Protein AF-A0AAW8LE48-F1 (afdb_monomer_lite)

Sequence (107 aa):
MTWLLFILGAMVAGFVQGLTGFAFALIAMSFWVWVLPPQLAAPLLVFASIWSHVISLSQEQKQPVLSRQLVLPYLVAGLIGVSLGTYLLQIIQADTLRMILGFLLVL

Radius of gyration: 15.21 Å; chains: 1; bounding box: 42×27×40 Å

pLDDT: mean 87.14, std 6.78, range 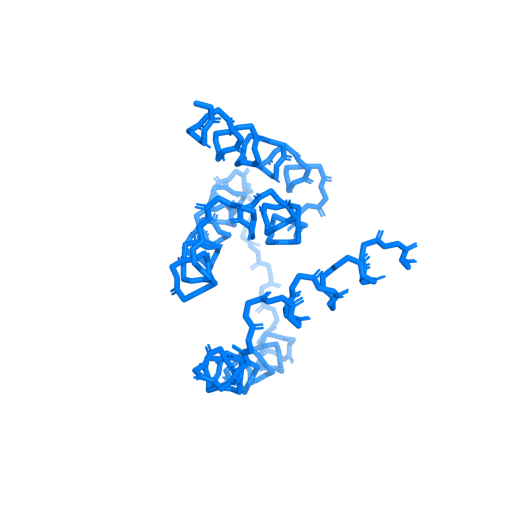[62.72, 95.25]

Organism: Acinetobacter lwoffii (NCBI:txid28090)

Secondary structure (DSSP, 8-state):
-HHHHHHHHHHHHHHHHHHHSS-HHHHHHHHHTTTS-HHHHHHHHHHHHHHHHHHHHHH--S-----HHHHHHHHHHHHHHHHHHHHHHHHS-HHHHHHHHHHHHH-

InterPro domains:
  IPR002781 Transmembrane protein TauE-like, transmembrane domain [PF01925] (7-107)
  IPR052017 4-Toluene Sulfonate Uptake Permease [PTHR30269] (2-107)

Structure (mmCIF, N/CA/C/O backbone):
data_AF-A0AAW8LE48-F1
#
_entry.id   AF-A0AAW8LE48-F1
#
loop_
_atom_site.group_PDB
_atom_site.id
_atom_site.type_symbol
_atom_site.label_atom_id
_atom_site.label_alt_id
_atom_site.label_comp_id
_atom_site.label_asym_id
_atom_site.label_entity_id
_atom_site.label_seq_id
_atom_site.pdbx_PDB_ins_code
_atom_site.Cartn_x
_atom_site.Cartn_y
_atom_site.Cartn_z
_atom_site.occupancy
_atom_site.B_iso_or_equiv
_atom_site.auth_seq_id
_atom_site.auth_comp_id
_atom_site.auth_asym_id
_atom_site.auth_atom_id
_atom_site.pdbx_PDB_model_num
ATOM 1 N N . MET A 1 1 ? 20.403 7.585 -2.878 1.00 62.72 1 MET A N 1
ATOM 2 C CA . MET A 1 1 ? 19.219 8.245 -3.482 1.00 62.72 1 MET A CA 1
ATOM 3 C C . MET A 1 1 ? 17.952 7.398 -3.361 1.00 62.72 1 MET A C 1
ATOM 5 O O . MET A 1 1 ? 16.933 7.936 -2.961 1.0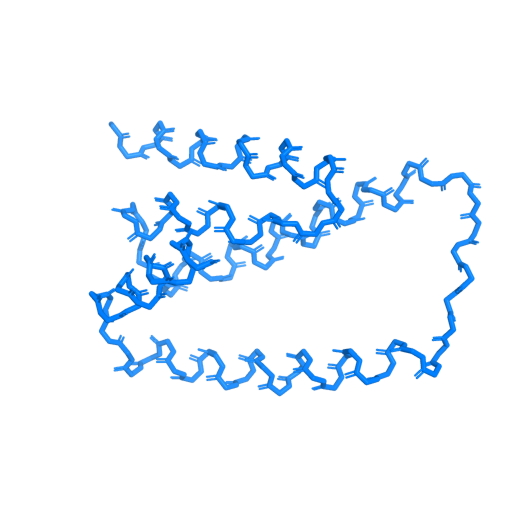0 62.72 1 MET A O 1
ATOM 9 N N . THR A 1 2 ? 18.007 6.088 -3.609 1.00 79.81 2 THR A N 1
ATOM 10 C CA . THR A 1 2 ? 16.870 5.150 -3.475 1.00 79.81 2 THR A CA 1
ATOM 11 C C . THR A 1 2 ? 16.220 5.128 -2.085 1.00 79.81 2 THR A C 1
ATOM 13 O O . THR A 1 2 ? 15.002 5.227 -1.976 1.00 79.81 2 THR A O 1
ATOM 16 N N . TRP A 1 3 ? 17.017 5.093 -1.012 1.00 86.44 3 TRP A N 1
ATOM 17 C CA . TRP A 1 3 ? 16.502 5.085 0.366 1.00 86.44 3 TRP A CA 1
ATOM 18 C C . TRP A 1 3 ? 15.716 6.342 0.749 1.00 86.44 3 TRP A C 1
ATOM 20 O O . TRP A 1 3 ? 14.739 6.247 1.483 1.00 86.44 3 TRP A O 1
ATOM 30 N N . LEU A 1 4 ? 16.097 7.510 0.219 1.00 90.44 4 LEU A N 1
ATOM 31 C CA . LEU A 1 4 ? 15.371 8.758 0.469 1.00 90.44 4 LEU A CA 1
ATOM 32 C C . LEU A 1 4 ? 13.966 8.701 -0.126 1.00 90.44 4 LEU A C 1
ATOM 34 O O . LEU A 1 4 ? 13.018 9.028 0.573 1.00 90.44 4 LEU A O 1
ATOM 38 N N . LEU A 1 5 ? 13.826 8.234 -1.372 1.00 90.19 5 LEU A N 1
ATOM 39 C CA . LEU A 1 5 ? 12.521 8.056 -2.020 1.00 90.19 5 LEU A CA 1
ATOM 40 C C . LEU A 1 5 ? 11.647 7.043 -1.277 1.00 90.19 5 LEU A C 1
ATOM 42 O O . LEU A 1 5 ? 10.451 7.271 -1.115 1.00 90.19 5 LEU A O 1
ATOM 46 N N . PHE A 1 6 ? 12.242 5.950 -0.796 1.00 91.44 6 PHE A N 1
ATOM 47 C CA . PHE A 1 6 ? 11.526 4.950 -0.008 1.00 91.44 6 PHE A CA 1
ATOM 48 C C . PHE A 1 6 ? 10.961 5.545 1.291 1.00 91.44 6 PHE A C 1
ATOM 50 O O . PHE A 1 6 ? 9.766 5.395 1.561 1.00 91.44 6 PHE A O 1
ATOM 57 N N . ILE A 1 7 ? 11.801 6.252 2.059 1.00 93.12 7 ILE A N 1
ATOM 58 C CA . ILE A 1 7 ? 11.421 6.874 3.336 1.00 93.12 7 ILE A CA 1
ATOM 59 C C . ILE A 1 7 ? 10.403 7.996 3.111 1.00 93.12 7 ILE A C 1
ATOM 61 O O . ILE A 1 7 ? 9.373 8.015 3.779 1.00 93.12 7 ILE A O 1
ATOM 65 N N . LEU A 1 8 ? 10.639 8.891 2.144 1.00 94.31 8 LEU A N 1
ATOM 66 C CA . LEU A 1 8 ? 9.693 9.957 1.798 1.00 94.31 8 LEU A CA 1
ATOM 67 C C . LEU A 1 8 ? 8.338 9.388 1.386 1.00 94.31 8 LEU A C 1
ATOM 69 O O . LEU A 1 8 ? 7.316 9.848 1.885 1.00 94.31 8 LEU A O 1
ATOM 73 N N . GLY A 1 9 ? 8.327 8.361 0.534 1.00 93.12 9 GLY A N 1
ATOM 74 C CA . GLY A 1 9 ? 7.094 7.700 0.119 1.00 93.12 9 GLY A CA 1
ATOM 75 C C . GLY A 1 9 ? 6.318 7.128 1.303 1.00 93.12 9 GLY A C 1
ATOM 76 O O . GLY A 1 9 ? 5.113 7.341 1.399 1.00 93.12 9 GLY A O 1
ATOM 77 N N . ALA A 1 10 ? 7.007 6.481 2.248 1.00 93.44 10 ALA A N 1
ATOM 78 C CA . ALA A 1 10 ? 6.390 5.959 3.466 1.00 93.44 10 ALA A CA 1
ATOM 79 C C . ALA A 1 10 ? 5.833 7.076 4.367 1.00 93.44 10 ALA A C 1
ATOM 81 O O . ALA A 1 10 ? 4.721 6.956 4.880 1.00 93.44 10 ALA A O 1
ATOM 82 N N . MET A 1 11 ? 6.581 8.171 4.538 1.00 94.81 11 MET A N 1
ATOM 83 C CA . MET A 1 11 ? 6.164 9.319 5.349 1.00 94.81 11 MET A CA 1
ATOM 84 C C . MET A 1 11 ? 4.931 10.009 4.763 1.00 94.81 11 MET A C 1
ATOM 86 O O . MET A 1 11 ? 3.964 10.252 5.483 1.00 94.81 11 MET A O 1
ATOM 90 N N . VAL A 1 12 ? 4.941 10.292 3.457 1.00 95.19 12 VAL A N 1
ATOM 91 C CA . VAL A 1 12 ? 3.814 10.934 2.766 1.00 95.19 12 VAL A CA 1
ATOM 92 C C . VAL A 1 12 ? 2.598 10.011 2.774 1.00 95.19 12 VAL A C 1
ATOM 94 O O . VAL A 1 12 ? 1.501 10.458 3.099 1.00 95.19 12 VAL A O 1
ATOM 97 N N . ALA A 1 13 ? 2.778 8.717 2.503 1.00 94.12 13 ALA A N 1
ATOM 98 C CA . ALA A 1 13 ? 1.688 7.747 2.558 1.00 94.12 13 ALA A CA 1
ATOM 99 C C . ALA A 1 13 ? 1.074 7.635 3.957 1.00 94.12 13 ALA A C 1
ATOM 101 O O . ALA A 1 13 ? -0.148 7.655 4.080 1.00 94.12 13 ALA A O 1
ATOM 102 N N . GLY A 1 14 ? 1.897 7.572 5.008 1.00 93.31 14 GLY A N 1
ATOM 103 C CA . GLY A 1 14 ? 1.432 7.554 6.396 1.00 93.31 14 GLY A CA 1
ATOM 104 C C . GLY A 1 14 ? 0.684 8.830 6.786 1.00 93.31 14 GLY A C 1
ATOM 105 O O . GLY A 1 14 ? -0.359 8.760 7.431 1.00 93.31 14 GLY A O 1
ATOM 106 N N . PHE A 1 15 ? 1.163 9.992 6.339 1.00 93.88 15 PHE A N 1
ATOM 107 C CA . PHE A 1 15 ? 0.489 11.270 6.564 1.00 93.88 15 PHE A CA 1
ATOM 108 C C . PHE A 1 15 ? -0.881 11.331 5.872 1.00 93.88 15 PHE A C 1
ATOM 110 O O . PHE A 1 15 ? -1.887 11.614 6.522 1.00 93.88 15 PHE A O 1
ATOM 117 N N . VAL A 1 16 ? -0.952 10.998 4.577 1.00 93.50 16 VAL A N 1
ATOM 118 C CA . VAL A 1 16 ? -2.218 10.989 3.819 1.00 93.50 16 VAL A CA 1
ATOM 119 C C . VAL A 1 16 ? -3.181 9.936 4.375 1.00 93.50 16 VAL A C 1
ATOM 121 O O . VAL A 1 16 ? -4.377 10.195 4.487 1.00 93.50 16 VAL A O 1
ATOM 124 N N . GLN A 1 17 ? -2.681 8.770 4.785 1.00 92.56 17 GLN A N 1
ATOM 125 C CA . GLN A 1 17 ? -3.460 7.753 5.492 1.00 92.56 17 GLN A CA 1
ATOM 126 C C . GLN A 1 17 ? -4.022 8.283 6.815 1.00 92.56 17 GLN A C 1
ATOM 128 O O . GLN A 1 17 ? -5.175 8.011 7.122 1.00 92.56 17 GLN A O 1
ATOM 133 N N . GLY A 1 18 ? -3.250 9.059 7.578 1.00 89.50 18 GLY A N 1
ATOM 134 C CA . GLY A 1 18 ? -3.728 9.696 8.806 1.00 89.50 18 GLY A CA 1
ATOM 135 C C . GLY A 1 18 ? -4.863 10.696 8.565 1.00 89.50 18 GLY A C 1
ATOM 136 O O . GLY A 1 18 ? -5.770 10.791 9.386 1.00 89.50 18 GLY A O 1
ATOM 137 N N . LEU A 1 19 ? -4.845 11.400 7.427 1.00 91.00 19 LEU A N 1
ATOM 138 C CA . LEU A 1 19 ? -5.898 12.347 7.040 1.00 91.00 19 LEU A CA 1
ATOM 139 C C . LEU A 1 19 ? -7.144 11.671 6.444 1.00 91.00 19 LEU A C 1
ATOM 141 O O . LEU A 1 19 ? -8.257 12.134 6.671 1.00 91.00 19 LEU A O 1
ATOM 145 N N . THR A 1 20 ? -6.961 10.614 5.644 1.00 89.75 20 THR A N 1
ATOM 146 C CA . THR A 1 20 ? -8.030 9.995 4.826 1.00 89.75 20 THR A CA 1
ATOM 147 C C . THR A 1 20 ? -8.570 8.684 5.387 1.00 89.75 20 THR A C 1
ATOM 149 O O . THR A 1 20 ? -9.689 8.295 5.068 1.00 89.75 20 THR A O 1
ATOM 152 N N . GLY A 1 21 ? -7.776 7.971 6.181 1.00 84.81 21 GLY A N 1
ATOM 153 C CA . GLY A 1 21 ? -8.120 6.674 6.751 1.00 84.81 21 GLY A CA 1
ATOM 154 C C . GLY A 1 21 ? -7.922 5.454 5.840 1.00 84.81 21 GLY A C 1
ATOM 155 O O . GLY A 1 21 ? -8.132 4.347 6.329 1.00 84.81 21 GLY A O 1
ATOM 156 N N . PHE A 1 22 ? -7.492 5.582 4.571 1.00 85.00 22 PHE A N 1
ATOM 157 C CA . PHE A 1 22 ? -7.314 4.404 3.683 1.00 85.00 22 PHE A CA 1
ATOM 158 C C . PHE A 1 22 ? -6.274 4.517 2.545 1.00 85.00 22 PHE A C 1
ATOM 160 O O . PHE A 1 22 ? -5.971 3.519 1.887 1.00 85.00 22 PHE A O 1
ATOM 167 N N . ALA A 1 23 ? -5.738 5.706 2.254 1.00 88.81 23 ALA A N 1
ATOM 168 C CA . ALA A 1 23 ? -4.968 5.942 1.029 1.00 88.81 23 ALA A CA 1
ATOM 169 C C . ALA A 1 23 ? -3.498 5.461 1.052 1.00 88.81 23 ALA A C 1
ATOM 171 O O . ALA A 1 23 ? -2.777 5.700 0.080 1.00 88.81 23 ALA A O 1
ATOM 172 N N . PHE A 1 24 ? -3.025 4.788 2.111 1.00 92.81 24 PHE A N 1
ATOM 173 C CA . PHE A 1 24 ? -1.606 4.426 2.261 1.00 92.81 24 PHE A CA 1
ATOM 174 C C . PHE A 1 24 ? -1.035 3.697 1.035 1.00 92.81 24 PHE A C 1
ATOM 176 O O . PHE A 1 24 ? -0.017 4.112 0.479 1.00 92.81 24 PHE A O 1
ATOM 183 N N . ALA A 1 25 ? -1.688 2.609 0.612 1.00 90.81 25 ALA A N 1
ATOM 184 C CA . ALA A 1 25 ? -1.138 1.704 -0.392 1.00 90.81 25 ALA A CA 1
ATOM 185 C C . ALA A 1 25 ? -0.932 2.387 -1.752 1.00 90.81 25 ALA A C 1
ATOM 187 O O . ALA A 1 25 ? 0.093 2.176 -2.397 1.00 90.81 25 ALA A O 1
ATOM 188 N N . LEU A 1 26 ? -1.880 3.238 -2.155 1.00 89.38 26 LEU A N 1
ATOM 189 C CA . LEU A 1 26 ? -1.805 3.997 -3.401 1.00 89.38 26 LEU A CA 1
ATOM 190 C C . LEU A 1 26 ? -0.630 4.970 -3.372 1.00 89.38 26 LEU A C 1
ATOM 192 O O . LEU A 1 26 ? 0.226 4.922 -4.250 1.00 89.38 26 LEU A O 1
ATOM 196 N N . ILE A 1 27 ? -0.553 5.798 -2.327 1.00 92.19 27 ILE A N 1
ATOM 197 C CA . ILE A 1 27 ? 0.483 6.825 -2.210 1.00 92.19 27 ILE A CA 1
ATOM 198 C C . ILE A 1 27 ? 1.871 6.192 -2.110 1.00 92.19 27 ILE A C 1
ATOM 200 O O . ILE A 1 27 ? 2.772 6.596 -2.838 1.00 92.19 27 ILE A O 1
ATOM 204 N N . ALA A 1 28 ? 2.058 5.179 -1.259 1.00 93.25 28 ALA A N 1
ATOM 205 C CA . ALA A 1 28 ? 3.359 4.536 -1.089 1.00 93.25 28 ALA A CA 1
ATOM 206 C C . ALA A 1 28 ? 3.821 3.828 -2.373 1.00 93.25 28 ALA A C 1
ATOM 208 O O . ALA A 1 28 ? 4.993 3.943 -2.743 1.00 93.25 28 ALA A O 1
ATOM 209 N N . MET A 1 29 ? 2.917 3.152 -3.094 1.00 90.25 29 MET A N 1
ATOM 210 C CA . MET A 1 29 ? 3.270 2.453 -4.334 1.00 90.25 29 MET A CA 1
ATOM 211 C C . MET A 1 29 ? 3.759 3.412 -5.428 1.00 90.25 29 MET A C 1
ATOM 213 O O . MET A 1 29 ? 4.693 3.066 -6.153 1.00 90.25 29 MET A O 1
ATOM 217 N N . SER A 1 30 ? 3.217 4.634 -5.497 1.00 88.38 30 SER A N 1
ATOM 218 C CA . SER A 1 30 ? 3.663 5.682 -6.431 1.00 88.38 30 SER A CA 1
ATOM 219 C C . SER A 1 30 ? 5.146 6.018 -6.301 1.00 88.38 30 SER A C 1
ATOM 221 O O . SER A 1 30 ? 5.774 6.380 -7.292 1.00 88.38 30 SER A O 1
ATOM 223 N N . PHE A 1 31 ? 5.716 5.879 -5.101 1.00 90.62 31 PHE A N 1
ATOM 224 C CA . PHE A 1 31 ? 7.150 6.058 -4.857 1.00 90.62 31 PHE A CA 1
ATOM 225 C C . PHE A 1 31 ? 7.907 4.733 -4.963 1.00 90.62 31 PHE A C 1
ATOM 227 O O . PHE A 1 31 ? 8.968 4.660 -5.586 1.00 90.62 31 PHE A O 1
ATOM 234 N N . TRP A 1 32 ? 7.376 3.671 -4.356 1.00 91.06 32 TRP A N 1
ATOM 235 C CA . TRP A 1 32 ? 8.092 2.407 -4.210 1.00 91.06 32 TRP A CA 1
ATOM 236 C C . TRP A 1 32 ? 8.251 1.641 -5.522 1.00 91.06 32 TRP A C 1
ATOM 238 O O . TRP A 1 32 ? 9.260 0.958 -5.675 1.00 91.06 32 TRP A O 1
ATOM 248 N N . VAL A 1 33 ? 7.361 1.808 -6.505 1.00 86.62 33 VAL A N 1
ATOM 249 C CA . VAL A 1 33 ? 7.479 1.143 -7.820 1.00 86.62 33 VAL A CA 1
ATOM 250 C C . VAL A 1 33 ? 8.736 1.556 -8.614 1.00 86.62 33 VAL A C 1
ATOM 252 O O . VAL A 1 33 ? 9.191 0.844 -9.518 1.00 86.62 33 VAL A O 1
ATOM 255 N N . TRP A 1 34 ? 9.327 2.705 -8.276 1.00 85.19 34 TRP A N 1
ATOM 256 C CA . TRP A 1 34 ? 10.565 3.204 -8.886 1.00 85.19 34 TRP A CA 1
ATOM 257 C C . TRP A 1 34 ? 11.823 2.664 -8.208 1.00 85.19 34 TRP A C 1
ATOM 259 O O . TRP A 1 34 ? 12.890 2.654 -8.817 1.00 85.19 34 TRP A O 1
ATOM 269 N N . VAL A 1 35 ? 11.708 2.229 -6.951 1.00 87.94 35 VAL A N 1
ATOM 270 C CA . VAL A 1 35 ? 12.850 1.881 -6.095 1.00 87.94 35 VAL A CA 1
ATOM 271 C C . VAL A 1 35 ? 12.929 0.381 -5.818 1.00 87.94 35 VAL A C 1
ATOM 273 O O . VAL A 1 35 ? 14.024 -0.159 -5.671 1.00 87.94 35 VAL A O 1
ATOM 276 N N . LEU A 1 36 ? 11.782 -0.290 -5.741 1.00 88.06 36 LEU A N 1
ATOM 277 C CA . LEU A 1 36 ? 11.656 -1.690 -5.367 1.00 88.06 36 LEU A CA 1
ATOM 278 C C . LEU A 1 36 ? 11.037 -2.509 -6.506 1.00 88.06 36 LEU A C 1
ATOM 280 O O . LEU A 1 36 ? 10.131 -2.031 -7.193 1.00 88.06 36 LEU A O 1
ATOM 284 N N . PRO A 1 37 ? 11.460 -3.775 -6.670 1.00 88.31 37 PRO A N 1
ATOM 285 C CA . PRO A 1 37 ? 10.722 -4.736 -7.474 1.00 88.31 37 PRO A CA 1
ATOM 286 C C . PRO A 1 37 ? 9.271 -4.857 -6.973 1.00 88.31 37 PRO A C 1
ATOM 288 O O . PRO A 1 37 ? 9.063 -4.937 -5.756 1.00 88.31 37 PRO A O 1
ATOM 291 N N . PRO A 1 38 ? 8.264 -4.928 -7.863 1.00 86.00 38 PRO A N 1
ATOM 292 C CA . PRO A 1 38 ? 6.858 -5.064 -7.478 1.00 86.00 38 PRO A CA 1
ATOM 293 C C . PRO A 1 38 ? 6.569 -6.218 -6.517 1.00 86.00 38 PRO A C 1
ATOM 295 O O . PRO A 1 38 ? 5.734 -6.091 -5.623 1.00 86.00 38 PRO A O 1
ATOM 298 N N . GLN A 1 39 ? 7.301 -7.322 -6.672 1.00 87.69 39 GLN A N 1
ATOM 299 C CA . GLN A 1 39 ? 7.176 -8.523 -5.849 1.00 87.69 39 GLN A CA 1
ATOM 300 C C . GLN A 1 39 ? 7.591 -8.281 -4.390 1.00 87.69 39 GLN A C 1
ATOM 302 O O . GLN A 1 39 ? 7.101 -8.969 -3.501 1.00 87.69 39 GLN A O 1
ATOM 307 N N . LEU A 1 40 ? 8.459 -7.294 -4.133 1.00 90.19 40 LEU A N 1
ATOM 308 C CA . LEU A 1 40 ? 8.819 -6.842 -2.786 1.00 90.19 40 LEU A CA 1
ATOM 309 C C . LEU A 1 40 ? 7.923 -5.692 -2.316 1.00 90.19 40 LEU A C 1
ATOM 311 O O . LEU A 1 40 ? 7.504 -5.673 -1.161 1.00 90.19 40 LEU A O 1
ATOM 315 N N . ALA A 1 41 ? 7.600 -4.748 -3.203 1.00 90.31 41 ALA A N 1
ATOM 316 C CA . ALA A 1 41 ? 6.786 -3.585 -2.861 1.00 90.31 41 ALA A CA 1
ATOM 317 C C . ALA A 1 41 ? 5.372 -3.980 -2.402 1.00 90.31 41 ALA A C 1
ATOM 319 O O . ALA A 1 41 ? 4.902 -3.486 -1.381 1.00 90.31 41 ALA A O 1
ATOM 320 N N . ALA A 1 42 ? 4.711 -4.905 -3.104 1.00 90.00 42 ALA A N 1
ATOM 321 C CA . ALA A 1 42 ? 3.345 -5.324 -2.792 1.00 90.00 42 ALA A CA 1
ATOM 322 C C . ALA A 1 42 ? 3.166 -5.894 -1.364 1.00 90.00 42 ALA A C 1
ATOM 324 O O . ALA A 1 42 ? 2.326 -5.370 -0.629 1.00 90.00 42 ALA A O 1
ATOM 325 N N . PRO A 1 43 ? 3.933 -6.905 -0.906 1.00 91.56 43 PRO A N 1
ATOM 326 C CA . PRO A 1 43 ? 3.795 -7.410 0.461 1.00 91.56 43 PRO A CA 1
ATOM 327 C C . PRO A 1 43 ? 4.183 -6.369 1.521 1.00 91.56 43 PRO A C 1
ATOM 329 O O . PRO A 1 43 ? 3.538 -6.305 2.569 1.00 91.56 43 PRO A O 1
ATOM 332 N N . LEU A 1 44 ? 5.173 -5.509 1.246 1.00 93.00 44 LEU A N 1
ATOM 333 C CA . LEU A 1 44 ? 5.525 -4.398 2.138 1.00 93.00 44 LEU A CA 1
ATOM 334 C C . LEU A 1 44 ? 4.364 -3.410 2.305 1.00 93.00 44 LEU A C 1
ATOM 336 O O . LEU A 1 44 ? 4.101 -2.963 3.421 1.00 93.00 44 LEU A O 1
ATOM 340 N N . LEU A 1 45 ? 3.645 -3.092 1.223 1.00 92.69 45 LEU A N 1
ATOM 341 C CA . LEU A 1 45 ? 2.475 -2.211 1.272 1.00 92.69 45 LEU A CA 1
ATOM 342 C C . LEU A 1 45 ? 1.370 -2.801 2.131 1.00 92.69 45 LEU A C 1
ATOM 344 O O . LEU A 1 45 ? 0.791 -2.084 2.945 1.00 92.69 45 LEU A O 1
ATOM 348 N N . VAL A 1 46 ? 1.087 -4.095 1.967 1.00 91.81 46 VAL A N 1
ATOM 349 C CA . VAL A 1 46 ? 0.075 -4.790 2.770 1.00 91.81 46 VAL A CA 1
ATOM 350 C C . VAL A 1 46 ? 0.455 -4.732 4.246 1.00 91.81 46 VAL A C 1
ATOM 352 O O . VAL A 1 46 ? -0.358 -4.313 5.068 1.00 91.81 46 VAL A O 1
ATOM 355 N N . PHE A 1 47 ? 1.703 -5.068 4.578 1.00 93.19 47 PHE A N 1
ATOM 356 C CA . PHE A 1 47 ? 2.190 -5.027 5.955 1.00 93.19 47 PHE A CA 1
ATOM 357 C C . PHE A 1 47 ? 2.081 -3.622 6.568 1.00 93.19 47 PHE A C 1
ATOM 359 O O . PHE A 1 47 ? 1.502 -3.451 7.641 1.00 93.19 47 PHE A O 1
ATOM 366 N N . ALA A 1 48 ? 2.572 -2.600 5.866 1.00 92.50 48 ALA A N 1
ATOM 367 C CA . ALA A 1 48 ? 2.545 -1.222 6.347 1.00 92.50 48 ALA A CA 1
ATOM 368 C C . ALA A 1 48 ? 1.120 -0.639 6.429 1.00 92.50 48 ALA A C 1
ATOM 370 O O . ALA A 1 48 ? 0.820 0.135 7.341 1.00 92.50 48 ALA A O 1
ATOM 371 N N . SER A 1 49 ? 0.216 -1.046 5.532 1.00 91.56 49 SER A N 1
ATOM 372 C CA . SER A 1 49 ? -1.199 -0.650 5.577 1.00 91.56 49 SER A CA 1
ATOM 373 C C . SER A 1 49 ? -1.913 -1.271 6.775 1.00 91.56 49 SER A C 1
ATOM 375 O O . SER A 1 49 ? -2.642 -0.578 7.480 1.00 91.56 49 SER A O 1
ATOM 377 N N . ILE A 1 50 ? -1.676 -2.560 7.048 1.00 92.12 50 ILE A N 1
ATOM 378 C CA . ILE A 1 50 ? -2.218 -3.230 8.238 1.00 92.12 50 ILE A CA 1
ATOM 379 C C . ILE A 1 50 ? -1.708 -2.532 9.497 1.00 92.12 50 ILE A C 1
ATOM 381 O O . ILE A 1 50 ? -2.505 -2.207 10.372 1.00 92.12 50 ILE A O 1
ATOM 385 N N . TRP A 1 51 ? -0.408 -2.241 9.568 1.00 92.06 51 TRP A N 1
ATOM 386 C CA . TRP A 1 51 ? 0.177 -1.529 10.703 1.00 92.06 51 TRP A CA 1
ATOM 387 C C . TRP A 1 51 ? -0.459 -0.149 10.912 1.00 92.06 51 TRP A C 1
ATOM 389 O O . TRP A 1 51 ? -0.810 0.218 12.031 1.00 92.06 51 TRP A O 1
ATOM 399 N N . SER A 1 52 ? -0.680 0.587 9.822 1.00 89.06 52 SER A N 1
ATOM 400 C CA . SER A 1 52 ? -1.334 1.897 9.860 1.00 89.06 52 SER A CA 1
ATOM 401 C C . SER A 1 52 ? -2.769 1.798 10.386 1.00 89.06 52 SER A C 1
ATOM 403 O O . SER A 1 52 ? -3.150 2.576 11.257 1.00 89.06 52 SER A O 1
ATOM 405 N N . HIS A 1 53 ? -3.545 0.803 9.942 1.00 88.75 53 HIS A N 1
ATOM 406 C CA . HIS A 1 53 ? -4.886 0.550 10.479 1.00 88.75 53 HIS A CA 1
ATOM 407 C C . HIS A 1 53 ? -4.863 0.117 11.949 1.00 88.75 53 HIS A C 1
ATOM 409 O O . HIS A 1 53 ? -5.725 0.549 12.708 1.00 88.75 53 HIS A O 1
ATOM 415 N N . VAL A 1 54 ? -3.881 -0.680 12.384 1.00 89.94 54 VAL A N 1
ATOM 416 C CA . VAL A 1 54 ? -3.714 -1.046 13.803 1.00 89.94 54 VAL A CA 1
ATOM 417 C C . VAL A 1 54 ? -3.482 0.199 14.661 1.00 89.94 54 VAL A C 1
ATOM 419 O O . VAL A 1 54 ? -4.113 0.336 15.710 1.00 89.94 54 VAL A O 1
ATOM 422 N N . ILE A 1 55 ? -2.639 1.132 14.209 1.00 88.25 55 ILE A N 1
ATOM 423 C CA . ILE A 1 55 ? -2.419 2.408 14.905 1.00 88.25 55 ILE A CA 1
ATOM 424 C C . ILE A 1 55 ? -3.714 3.229 14.947 1.00 88.25 55 ILE A C 1
ATOM 426 O O . ILE A 1 55 ? -4.092 3.705 16.016 1.00 88.25 55 ILE A O 1
ATOM 430 N N . SER A 1 56 ? -4.413 3.376 13.817 1.00 85.56 56 SER A N 1
ATOM 431 C CA . SER A 1 56 ? -5.680 4.118 13.751 1.00 85.56 56 SER A CA 1
ATOM 432 C C . SER A 1 56 ? -6.735 3.537 14.695 1.00 85.56 56 SER A C 1
ATOM 434 O O . SER A 1 56 ? -7.340 4.280 15.461 1.00 85.56 56 SER A O 1
ATOM 436 N N . LEU A 1 57 ? -6.896 2.211 14.710 1.00 85.06 57 LEU A N 1
ATOM 437 C CA . LEU A 1 57 ? -7.833 1.520 15.598 1.00 85.06 57 LEU A CA 1
ATOM 438 C C . LEU A 1 57 ? -7.435 1.626 17.074 1.00 85.06 57 LEU A C 1
ATOM 440 O O . LEU A 1 57 ? -8.307 1.671 17.932 1.00 85.06 57 LEU A O 1
ATOM 444 N N . SER A 1 58 ? -6.138 1.683 17.386 1.00 84.81 58 SER A N 1
ATOM 445 C CA . SER A 1 58 ? -5.666 1.816 18.772 1.00 84.81 58 SER A CA 1
ATOM 446 C C . SER A 1 58 ? -5.940 3.202 19.366 1.00 84.81 58 SER A C 1
ATOM 448 O O . SER A 1 58 ? -5.970 3.346 20.586 1.00 84.81 58 SER A O 1
ATOM 450 N N . GLN A 1 59 ? -6.125 4.225 18.526 1.00 82.50 59 GLN A N 1
ATOM 451 C CA . GLN A 1 59 ? -6.449 5.588 18.964 1.00 82.50 59 GLN A CA 1
ATOM 452 C C . GLN A 1 59 ? -7.961 5.823 19.127 1.00 82.50 59 GLN A C 1
ATOM 454 O O . GLN A 1 59 ? -8.373 6.800 19.755 1.00 82.50 59 GLN A O 1
ATOM 459 N N . GLU A 1 60 ? -8.794 4.925 18.601 1.00 79.94 60 GLU A N 1
ATOM 460 C CA . GLU A 1 60 ? -10.247 4.954 18.755 1.00 79.94 60 GLU A CA 1
ATOM 461 C C . GLU A 1 60 ? -10.639 4.483 20.168 1.00 79.94 60 GLU A C 1
ATOM 463 O O . GLU A 1 60 ? -10.498 3.318 20.530 1.00 79.94 60 GLU A O 1
ATOM 468 N N . GLN A 1 61 ? -11.158 5.398 20.995 1.00 67.81 61 GLN A N 1
ATOM 469 C CA . GLN A 1 61 ? -11.558 5.103 22.383 1.00 67.81 61 GLN A CA 1
ATOM 470 C C . GLN A 1 61 ? -12.855 4.282 22.500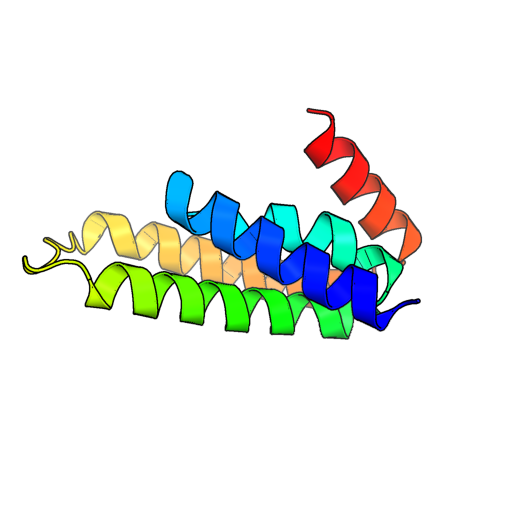 1.00 67.81 61 GLN A C 1
ATOM 472 O O . GLN A 1 61 ? -13.183 3.794 23.583 1.00 67.81 61 GLN A O 1
ATOM 477 N N . LYS A 1 62 ? -13.635 4.156 21.420 1.00 70.31 62 LYS A N 1
ATOM 478 C CA . LYS A 1 62 ? -14.935 3.471 21.418 1.00 70.31 62 LYS A CA 1
ATOM 479 C C . LYS A 1 62 ? -14.821 2.147 20.678 1.00 70.31 62 LYS A C 1
ATOM 481 O O . LYS A 1 62 ? -14.159 2.061 19.653 1.00 70.31 62 LYS A O 1
ATOM 486 N N . GLN A 1 63 ? -15.503 1.118 21.184 1.00 64.50 63 GLN A N 1
ATOM 487 C CA . GLN A 1 63 ? -15.566 -0.170 20.498 1.00 64.50 63 GLN A CA 1
ATOM 488 C C . GLN A 1 63 ? -16.147 0.030 19.089 1.00 64.50 63 GLN A C 1
ATOM 490 O O . GLN A 1 63 ? -17.278 0.515 18.974 1.00 64.50 63 GLN A O 1
ATOM 495 N N . PRO A 1 64 ? -15.417 -0.334 18.022 1.00 66.38 64 PRO A N 1
ATOM 496 C CA . PRO A 1 64 ? -15.948 -0.236 16.675 1.00 66.38 64 PRO A CA 1
ATOM 497 C C . PRO A 1 64 ? -17.146 -1.180 16.552 1.00 66.38 64 PRO A C 1
ATOM 499 O O . PRO A 1 64 ? -17.033 -2.385 16.790 1.00 66.38 64 PRO A O 1
ATOM 502 N N . VAL A 1 65 ? -18.311 -0.638 16.183 1.00 68.12 65 VAL A N 1
ATOM 503 C CA . VAL A 1 65 ? -19.518 -1.432 15.912 1.00 68.12 65 VAL A CA 1
ATOM 504 C C . VAL A 1 65 ? -19.320 -2.141 14.576 1.00 68.12 65 VAL A C 1
ATOM 506 O O . VAL A 1 65 ? -19.720 -1.671 13.511 1.00 68.12 65 VAL A O 1
ATOM 509 N N . LEU A 1 66 ? -18.624 -3.271 14.629 1.00 70.62 66 LEU A N 1
ATOM 510 C CA . LEU A 1 66 ? -18.242 -4.018 13.447 1.00 70.62 66 LEU A CA 1
ATOM 511 C C . LEU A 1 66 ? -19.419 -4.879 12.973 1.00 70.62 66 LEU A C 1
ATOM 513 O O . LEU A 1 66 ? -19.659 -5.987 13.457 1.00 70.62 66 LEU A O 1
ATOM 517 N N . SER A 1 67 ? -20.175 -4.360 12.009 1.00 80.88 67 SER A N 1
ATOM 518 C CA . SER A 1 67 ? -21.285 -5.097 11.405 1.00 80.88 67 SER A CA 1
ATOM 519 C C . SER A 1 67 ? -20.743 -6.239 10.545 1.00 80.88 67 SER A C 1
ATOM 521 O O . SER A 1 67 ? -20.197 -6.009 9.465 1.00 80.88 67 SER A O 1
ATOM 523 N N . ARG A 1 68 ? -20.913 -7.488 11.000 1.00 74.88 68 ARG A N 1
ATOM 524 C CA . ARG A 1 68 ? -20.436 -8.693 10.288 1.00 74.88 68 ARG A CA 1
ATOM 525 C C . ARG A 1 68 ? -20.907 -8.758 8.832 1.00 74.88 68 ARG A C 1
ATOM 527 O O . ARG A 1 68 ? -20.163 -9.225 7.981 1.00 74.88 68 ARG A O 1
ATOM 534 N N . GLN A 1 69 ? -22.103 -8.243 8.549 1.00 84.88 69 GLN A N 1
ATOM 535 C CA . GLN A 1 69 ? -22.694 -8.201 7.211 1.00 84.88 69 GLN A CA 1
ATOM 536 C C . GLN A 1 69 ? -21.934 -7.288 6.233 1.00 84.88 69 GLN A C 1
ATOM 538 O O . GLN A 1 69 ? -21.953 -7.550 5.036 1.00 84.88 69 GLN A O 1
ATOM 543 N N . LEU A 1 70 ? -21.234 -6.261 6.730 1.00 81.19 70 LEU A N 1
ATOM 544 C CA . LEU A 1 70 ? -20.391 -5.389 5.909 1.00 81.19 70 LEU A CA 1
ATOM 545 C C . LEU A 1 70 ? -18.977 -5.952 5.766 1.00 81.19 70 LEU A C 1
ATOM 547 O O . LEU A 1 70 ? -18.425 -5.929 4.678 1.00 81.19 70 LEU A O 1
ATOM 551 N N . VAL A 1 71 ? -18.392 -6.513 6.826 1.00 86.19 71 VAL A N 1
ATOM 552 C CA . VAL A 1 71 ? -16.998 -6.998 6.786 1.00 86.19 71 VAL A CA 1
ATOM 553 C C . VAL A 1 71 ? -16.819 -8.211 5.875 1.00 86.19 71 VAL A C 1
ATOM 555 O O . VAL A 1 71 ? -15.805 -8.322 5.191 1.00 86.19 71 VAL A O 1
ATOM 558 N N . LEU A 1 72 ? -17.801 -9.114 5.847 1.00 90.19 72 LEU A N 1
ATOM 559 C CA . LEU A 1 72 ? -17.744 -10.342 5.053 1.00 90.19 72 LEU A CA 1
ATOM 560 C C . LEU A 1 72 ? -17.504 -10.092 3.552 1.00 90.19 72 LEU A C 1
ATOM 562 O O . LEU A 1 72 ? -16.552 -10.666 3.024 1.00 90.19 72 LEU A O 1
ATOM 566 N N . PRO A 1 73 ? -18.276 -9.231 2.856 1.00 91.81 73 PRO A N 1
ATOM 567 C CA . PRO A 1 73 ? -18.020 -8.951 1.447 1.00 91.81 73 PRO A CA 1
ATOM 568 C C . PRO A 1 73 ? -16.659 -8.282 1.211 1.00 91.81 73 PRO A C 1
ATOM 570 O O . PRO A 1 73 ? -15.993 -8.642 0.243 1.00 91.81 73 PRO A O 1
ATOM 573 N N . TYR A 1 74 ? -16.189 -7.395 2.101 1.00 88.94 74 TYR A N 1
ATOM 574 C CA . TYR A 1 74 ? -14.842 -6.812 1.983 1.00 88.94 74 TYR A CA 1
ATOM 575 C C . TYR A 1 74 ? -13.737 -7.861 2.146 1.00 88.94 74 TYR A C 1
ATOM 577 O O . TYR A 1 74 ? -12.765 -7.842 1.394 1.00 88.94 74 TYR A O 1
ATOM 585 N N . LEU A 1 75 ? -13.887 -8.803 3.083 1.00 91.00 75 LEU A N 1
ATOM 586 C CA . LEU A 1 75 ? -12.940 -9.904 3.270 1.00 91.00 75 LEU A CA 1
ATOM 587 C C . LEU A 1 75 ? -12.896 -10.829 2.056 1.00 91.00 75 LEU A C 1
ATOM 589 O O . LEU A 1 75 ? -11.811 -11.182 1.604 1.00 91.00 75 LEU A O 1
ATOM 593 N N . VAL A 1 76 ? -14.057 -11.209 1.519 1.00 93.94 76 VAL A N 1
ATOM 594 C CA . VAL A 1 76 ? -14.141 -12.084 0.340 1.00 93.94 76 VAL A CA 1
ATOM 595 C C . VAL A 1 76 ? -13.550 -11.388 -0.885 1.00 93.94 76 VAL A C 1
ATOM 597 O O . VAL A 1 76 ? -12.721 -11.977 -1.578 1.00 93.94 76 VAL A O 1
ATOM 600 N N . ALA A 1 77 ? -13.906 -10.122 -1.117 1.00 92.94 77 ALA A N 1
ATOM 601 C CA . ALA A 1 77 ? -13.325 -9.326 -2.194 1.00 92.94 77 ALA A CA 1
ATOM 602 C C . ALA A 1 77 ? -11.805 -9.166 -2.024 1.00 92.94 77 ALA A C 1
ATOM 604 O O . ALA A 1 77 ? -11.065 -9.306 -2.995 1.00 92.94 77 ALA A O 1
ATOM 605 N N . GLY A 1 78 ? -11.332 -8.939 -0.795 1.00 90.50 78 GLY A N 1
ATOM 606 C CA . GLY A 1 78 ? -9.911 -8.849 -0.471 1.00 90.50 78 GLY A CA 1
ATOM 607 C C . GLY A 1 78 ? -9.162 -10.159 -0.712 1.00 90.50 78 GLY A C 1
ATOM 608 O O . GLY A 1 78 ? -8.108 -10.143 -1.335 1.00 90.50 78 GLY A O 1
ATOM 609 N N . LEU A 1 79 ? -9.715 -11.300 -0.292 1.00 93.69 79 LEU A N 1
ATOM 610 C CA . LEU A 1 79 ? -9.140 -12.628 -0.538 1.00 93.69 79 LEU A CA 1
ATOM 611 C C . LEU A 1 79 ? -8.988 -12.899 -2.036 1.00 93.69 79 LEU A C 1
ATOM 613 O O . LEU A 1 79 ? -7.895 -13.228 -2.493 1.00 93.69 79 LEU A O 1
ATOM 617 N N . ILE A 1 80 ? -10.059 -12.691 -2.803 1.00 95.25 80 ILE A N 1
ATOM 618 C CA . ILE A 1 80 ? -10.045 -12.872 -4.259 1.00 95.25 80 ILE A CA 1
ATOM 619 C C . ILE A 1 80 ? -9.043 -11.903 -4.904 1.00 95.25 80 ILE A C 1
ATOM 621 O O . ILE A 1 80 ? -8.222 -12.314 -5.725 1.00 95.25 80 ILE A O 1
ATOM 625 N N . GLY A 1 81 ? -9.068 -10.632 -4.497 1.00 91.75 81 GLY A N 1
ATOM 626 C CA . GLY A 1 81 ? -8.184 -9.591 -5.012 1.00 91.75 81 GLY A CA 1
ATOM 627 C C . GLY A 1 81 ? -6.706 -9.855 -4.726 1.00 91.75 81 GLY A C 1
ATOM 628 O O . GLY A 1 81 ? -5.881 -9.693 -5.621 1.00 91.75 81 GLY A O 1
ATOM 629 N N . VAL A 1 82 ? -6.354 -10.315 -3.522 1.00 91.44 82 VAL A N 1
ATOM 630 C CA . VAL A 1 82 ? -4.969 -10.645 -3.150 1.00 91.44 82 VAL A CA 1
ATOM 631 C C . VAL A 1 82 ? -4.482 -11.871 -3.919 1.00 91.44 82 VAL A C 1
ATOM 633 O O . VAL A 1 82 ? -3.378 -11.840 -4.464 1.00 91.44 82 VAL A O 1
ATOM 636 N N . SER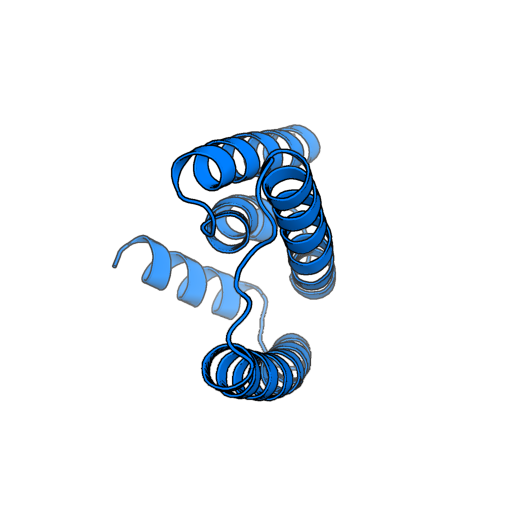 A 1 83 ? -5.282 -12.935 -4.024 1.00 91.31 83 SER A N 1
ATOM 637 C CA . SER A 1 83 ? -4.891 -14.131 -4.782 1.00 91.31 83 SER A CA 1
ATOM 638 C C . SER A 1 83 ? -4.684 -13.822 -6.268 1.00 91.31 83 SER A C 1
ATOM 640 O O . SER A 1 83 ? -3.666 -14.201 -6.843 1.00 91.31 83 SER A O 1
ATOM 642 N N . LEU A 1 84 ? -5.601 -13.071 -6.883 1.00 93.00 84 LEU A N 1
ATOM 643 C CA . LEU A 1 84 ? -5.464 -12.659 -8.281 1.00 93.00 84 LEU A CA 1
ATOM 644 C C . LEU A 1 84 ? -4.307 -11.675 -8.480 1.00 93.00 84 LEU A C 1
ATOM 646 O O . LEU A 1 84 ? -3.521 -11.834 -9.409 1.00 93.00 84 LEU A O 1
ATOM 650 N N . GLY A 1 85 ? -4.166 -10.683 -7.600 1.00 88.44 85 GLY A N 1
ATOM 651 C CA . GLY A 1 85 ? -3.099 -9.688 -7.675 1.00 88.44 85 GLY A CA 1
ATOM 652 C C . GLY A 1 85 ? -1.711 -10.308 -7.526 1.00 88.44 85 GLY A C 1
ATOM 653 O O . GLY A 1 85 ? -0.808 -9.983 -8.291 1.00 88.44 85 GLY A O 1
ATOM 654 N N . THR A 1 86 ? -1.541 -11.250 -6.596 1.00 89.88 86 THR A N 1
ATOM 655 C CA . THR A 1 86 ? -0.265 -11.964 -6.410 1.00 89.88 86 THR A CA 1
ATOM 656 C C . THR A 1 86 ? 0.082 -12.853 -7.601 1.00 89.88 86 THR A C 1
ATOM 658 O O . THR A 1 86 ? 1.238 -12.859 -8.019 1.00 89.88 86 THR A O 1
ATOM 661 N N . TYR A 1 87 ? -0.902 -13.531 -8.199 1.00 90.44 87 TYR A N 1
ATOM 662 C CA . TYR A 1 87 ? -0.708 -14.276 -9.445 1.00 90.44 87 TYR A CA 1
ATOM 663 C C . TYR A 1 87 ? -0.304 -13.350 -10.603 1.00 90.44 87 TYR A C 1
ATOM 665 O O . TYR A 1 87 ? 0.670 -13.613 -11.306 1.00 90.44 87 TYR A O 1
ATOM 673 N N . LEU A 1 88 ? -0.988 -12.213 -10.758 1.00 88.81 88 LEU A N 1
ATOM 674 C CA . LEU A 1 88 ? -0.660 -11.226 -11.787 1.00 88.81 88 LEU A CA 1
ATOM 675 C C . LEU A 1 88 ? 0.752 -10.659 -11.611 1.00 88.81 88 LEU A C 1
ATOM 677 O O . LEU A 1 88 ? 1.459 -10.509 -12.602 1.00 88.81 88 LEU A O 1
ATOM 681 N N . LEU A 1 89 ? 1.211 -10.417 -10.380 1.00 86.44 89 LEU A N 1
ATOM 682 C CA . LEU A 1 89 ? 2.572 -9.928 -10.111 1.00 86.44 89 LEU A CA 1
ATOM 683 C C . LEU A 1 89 ? 3.687 -10.871 -10.597 1.00 86.44 89 LEU A C 1
ATOM 685 O O . LEU A 1 89 ? 4.820 -10.417 -10.777 1.00 86.44 89 LEU A O 1
ATOM 689 N N . GLN A 1 90 ? 3.400 -12.161 -10.800 1.00 84.81 90 GLN A N 1
ATOM 690 C CA . GLN A 1 90 ? 4.369 -13.120 -11.345 1.00 84.81 90 GLN A CA 1
ATOM 691 C C . GLN A 1 90 ? 4.489 -13.044 -12.872 1.00 84.81 90 GLN A C 1
ATOM 693 O O . GLN A 1 90 ? 5.508 -13.449 -13.424 1.00 84.81 90 GLN A O 1
ATOM 698 N N . ILE A 1 91 ? 3.459 -12.535 -13.548 1.00 85.81 91 ILE A N 1
ATOM 699 C CA . ILE A 1 91 ? 3.338 -12.566 -15.012 1.00 85.81 91 ILE A CA 1
ATOM 700 C C . ILE A 1 91 ? 3.512 -11.163 -15.603 1.00 85.81 91 ILE A C 1
ATOM 702 O O . ILE A 1 91 ? 3.981 -11.006 -16.730 1.00 85.81 91 ILE A O 1
ATOM 706 N N . ILE A 1 92 ? 3.136 -10.128 -14.848 1.00 83.56 92 ILE A N 1
ATOM 707 C CA . ILE A 1 92 ? 3.184 -8.742 -15.298 1.00 83.56 92 ILE A CA 1
ATOM 708 C C . ILE A 1 92 ? 4.625 -8.224 -15.295 1.00 83.56 92 ILE A C 1
ATOM 710 O O . ILE A 1 92 ? 5.390 -8.420 -14.348 1.00 83.56 92 ILE A O 1
ATOM 714 N N . GLN A 1 93 ? 4.990 -7.512 -16.358 1.00 83.50 93 GLN A N 1
ATOM 715 C CA . GLN A 1 93 ? 6.265 -6.806 -16.419 1.00 83.50 93 GLN A CA 1
ATOM 716 C C . GLN A 1 93 ? 6.204 -5.560 -15.529 1.00 83.50 93 GLN A C 1
ATOM 718 O O . GLN A 1 93 ? 5.163 -4.906 -15.414 1.00 83.50 93 GLN A O 1
ATOM 723 N N . ALA A 1 94 ? 7.332 -5.207 -14.910 1.00 77.69 94 ALA A N 1
ATOM 724 C CA . ALA A 1 94 ? 7.405 -4.068 -13.996 1.00 77.69 94 ALA A CA 1
ATOM 725 C C . ALA A 1 94 ? 6.965 -2.751 -14.662 1.00 77.69 94 ALA A C 1
ATOM 727 O O . ALA A 1 94 ? 6.290 -1.939 -14.030 1.00 77.69 94 ALA A O 1
ATOM 728 N N . ASP A 1 95 ? 7.278 -2.564 -15.946 1.00 83.38 95 ASP A N 1
ATOM 729 C CA . ASP A 1 95 ? 6.905 -1.364 -16.699 1.00 83.38 95 ASP A CA 1
ATOM 730 C C . ASP A 1 95 ? 5.398 -1.273 -16.959 1.00 83.38 95 ASP A C 1
ATOM 732 O O . ASP A 1 95 ? 4.812 -0.197 -16.846 1.00 83.38 95 ASP A O 1
ATOM 736 N N . THR A 1 96 ? 4.731 -2.404 -17.206 1.00 84.50 96 THR A N 1
ATOM 737 C CA . THR A 1 96 ? 3.268 -2.447 -17.330 1.00 84.50 96 THR A CA 1
ATOM 738 C C . THR A 1 96 ? 2.595 -2.046 -16.021 1.00 84.50 96 THR A C 1
ATOM 740 O O . THR A 1 96 ? 1.661 -1.246 -16.031 1.00 84.50 96 THR A O 1
ATOM 743 N N . LEU A 1 97 ? 3.095 -2.539 -14.883 1.00 82.69 97 LEU A N 1
ATOM 744 C CA . LEU A 1 97 ? 2.558 -2.163 -13.574 1.00 82.69 97 LEU A CA 1
ATOM 745 C C . LEU A 1 97 ? 2.740 -0.664 -13.296 1.00 82.69 97 LEU A C 1
ATOM 747 O O . LEU A 1 97 ? 1.813 -0.016 -12.812 1.00 82.69 97 LEU A O 1
ATOM 751 N N . ARG A 1 98 ? 3.904 -0.099 -13.642 1.00 81.94 98 ARG A N 1
ATOM 752 C CA . ARG A 1 98 ? 4.170 1.346 -13.535 1.00 81.94 98 ARG A CA 1
ATOM 753 C C . ARG A 1 98 ? 3.193 2.170 -14.366 1.00 81.94 98 ARG A C 1
ATOM 755 O O . ARG A 1 98 ? 2.681 3.163 -13.860 1.00 81.94 98 ARG A O 1
ATOM 762 N N . MET A 1 99 ? 2.907 1.753 -15.600 1.00 86.06 99 MET A N 1
ATOM 763 C CA . MET A 1 99 ? 1.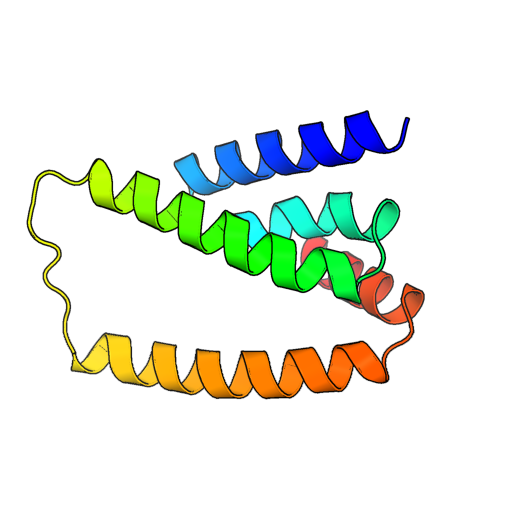940 2.444 -16.460 1.00 86.06 99 MET A CA 1
ATOM 764 C C . MET A 1 99 ? 0.521 2.398 -15.889 1.00 86.06 99 MET A C 1
ATOM 766 O O . MET A 1 99 ? -0.144 3.429 -15.855 1.00 86.06 99 MET A O 1
ATOM 770 N N . ILE A 1 100 ? 0.072 1.236 -15.401 1.00 86.25 100 ILE A N 1
ATOM 771 C CA . ILE A 1 100 ? -1.259 1.087 -14.789 1.00 86.25 100 ILE A CA 1
ATOM 772 C C . ILE A 1 100 ? -1.388 1.988 -13.558 1.00 86.25 100 ILE A C 1
ATOM 774 O O . ILE A 1 100 ? -2.374 2.709 -13.426 1.00 86.25 100 ILE A O 1
ATOM 778 N N . LEU A 1 101 ? -0.384 1.976 -12.678 1.00 81.75 101 LEU A N 1
ATOM 779 C CA . LEU A 1 101 ? -0.362 2.839 -11.497 1.00 81.75 101 LEU A CA 1
ATOM 780 C C . LEU A 1 101 ? -0.342 4.318 -11.885 1.00 81.75 101 LEU A C 1
ATOM 782 O O . LEU A 1 101 ? -1.100 5.098 -11.325 1.00 81.75 101 LEU A O 1
ATOM 786 N N . GLY A 1 102 ? 0.481 4.697 -12.864 1.00 83.19 102 GLY A N 1
ATOM 787 C CA . GLY A 1 102 ? 0.529 6.066 -13.372 1.00 83.19 102 GLY A CA 1
ATOM 788 C C . GLY A 1 102 ? -0.823 6.532 -13.908 1.00 83.19 102 GLY A C 1
ATOM 789 O O . GLY A 1 102 ? -1.267 7.622 -13.565 1.00 83.19 102 GLY A O 1
ATOM 790 N N . PHE A 1 103 ? -1.507 5.691 -14.685 1.00 88.19 103 PHE A N 1
ATOM 791 C CA . PHE A 1 103 ? -2.847 5.988 -15.188 1.00 88.19 103 PHE A CA 1
ATOM 792 C C . PHE A 1 103 ? -3.865 6.153 -14.053 1.00 88.19 103 PHE A C 1
ATOM 794 O O . PHE A 1 103 ? -4.614 7.124 -14.045 1.00 88.19 103 PHE A O 1
ATOM 801 N N . LEU A 1 104 ? -3.852 5.246 -13.072 1.00 84.06 104 LEU A N 1
ATOM 802 C CA . LEU A 1 104 ? -4.744 5.301 -11.912 1.00 84.06 104 LEU A CA 1
ATOM 803 C C . LEU A 1 104 ? -4.541 6.572 -11.069 1.00 84.06 104 LEU A C 1
ATOM 805 O O . LEU A 1 104 ? -5.489 7.046 -10.466 1.00 84.06 104 LEU A O 1
ATOM 809 N N . LEU A 1 105 ? -3.321 7.111 -11.003 1.00 80.50 105 LEU A N 1
ATOM 810 C CA . LEU A 1 105 ? -3.017 8.327 -10.235 1.00 80.50 105 LEU A CA 1
ATOM 811 C C . LEU A 1 105 ? -3.410 9.622 -10.952 1.00 80.50 105 LEU A C 1
ATOM 813 O O . LEU A 1 105 ? -3.552 10.653 -10.300 1.00 80.50 105 LEU A O 1
ATOM 817 N N . VAL A 1 106 ? -3.496 9.592 -12.283 1.00 85.56 106 VAL A N 1
ATOM 818 C CA . VAL A 1 106 ? -3.931 10.741 -13.092 1.00 85.56 106 VAL A CA 1
ATOM 819 C C . VAL A 1 106 ? -5.453 10.885 -13.073 1.00 85.56 106 VAL A C 1
ATOM 821 O O . VAL 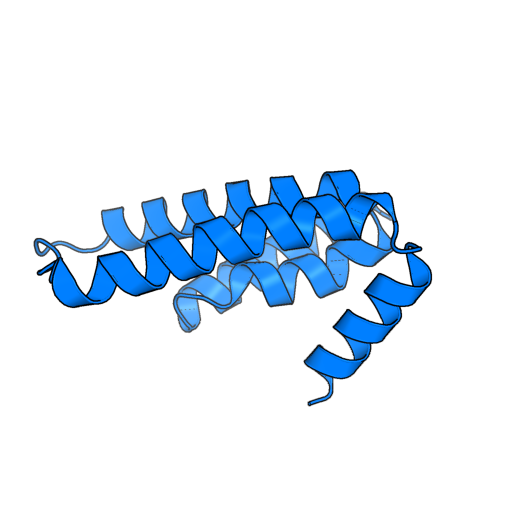A 1 106 ? -5.951 12.002 -13.213 1.00 85.56 106 VAL A O 1
ATOM 824 N N . LEU A 1 107 ? -6.166 9.765 -12.945 1.00 80.62 107 LEU A N 1
ATOM 825 C CA . LEU A 1 107 ? -7.625 9.688 -12.928 1.00 80.62 107 LEU A CA 1
ATOM 826 C C . LEU A 1 107 ? -8.192 10.043 -11.548 1.00 80.62 107 LEU A C 1
ATOM 828 O O . LEU A 1 107 ? -9.201 10.783 -11.527 1.00 80.62 107 LEU A O 1
#

Foldseek 3Di:
DLVVLQVVQQVVLLVVCVVPVQRNLLSSCLSVLVRDQPLVSVVVSVVSRVVSNVVVVVPDPDDPPDDPVVVVVVVVCVVVCVVVVNVCSVVDDSVNVNVVSVVVVVD